Protein AF-A0A2E9SR61-F1 (afdb_monomer_lite)

Secondary structure (DSSP, 8-state):
--SSSGGGGG--HHHHHHHHHHH-S-----HHHHHHHHHHHHHHTHHHHHHHHHHHHHHHTGGG-HHHHHHHHHHHHHHHHTSHHHHHHHS-HHHHHHHHHHHHHHHHS----HHHHHTT--GGGS-HHHHHHHHHHHTTPPP-

Structure (mmCIF, N/CA/C/O backbone):
data_AF-A0A2E9SR61-F1
#
_entry.id   AF-A0A2E9SR61-F1
#
loop_
_atom_site.group_PDB
_atom_site.id
_atom_site.type_symbol
_atom_site.label_atom_id
_atom_site.label_alt_id
_atom_site.label_comp_id
_atom_site.label_asym_id
_atom_site.label_entity_id
_atom_site.label_seq_id
_atom_site.pdbx_PDB_ins_code
_atom_site.Cartn_x
_atom_site.Cartn_y
_atom_site.Cartn_z
_atom_site.occupancy
_atom_site.B_iso_or_equiv
_atom_site.auth_seq_id
_atom_site.auth_comp_id
_atom_site.auth_asym_id
_atom_site.auth_atom_id
_atom_site.pdbx_PDB_model_num
ATOM 1 N N . TRP A 1 1 ? 1.686 -12.281 -11.037 1.00 73.06 1 TRP A N 1
ATOM 2 C CA . TRP A 1 1 ? 1.106 -11.390 -10.030 1.00 73.06 1 TRP A CA 1
ATOM 3 C C . TRP A 1 1 ? 1.008 -9.952 -10.422 1.00 73.06 1 TRP A C 1
ATOM 5 O O . TRP A 1 1 ? 1.953 -9.394 -10.963 1.00 73.06 1 TRP A O 1
ATOM 15 N N . GLU A 1 2 ? -0.202 -9.423 -10.235 1.00 79.81 2 GLU A N 1
ATOM 16 C CA . GLU A 1 2 ? -0.617 -8.073 -10.618 1.00 79.81 2 GLU A CA 1
ATOM 1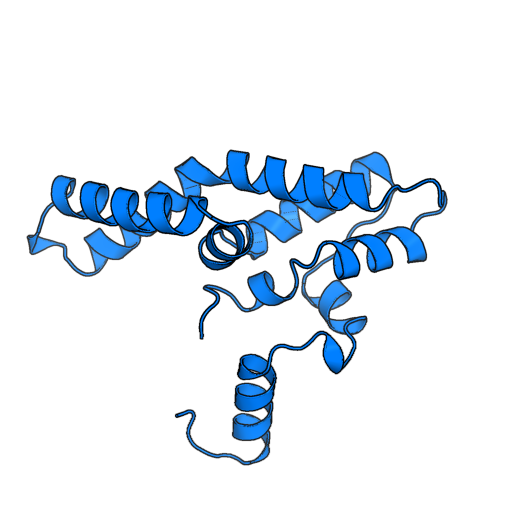7 C C . GLU A 1 2 ? -0.031 -7.022 -9.667 1.00 79.81 2 GLU A C 1
ATOM 19 O O . GLU A 1 2 ? 0.360 -5.937 -10.096 1.00 79.81 2 GLU A O 1
ATOM 24 N N . ARG A 1 3 ? 0.077 -7.351 -8.372 1.00 85.44 3 ARG A N 1
ATOM 25 C CA . ARG A 1 3 ? 0.672 -6.461 -7.365 1.00 85.44 3 ARG A CA 1
ATOM 26 C C . ARG A 1 3 ? 2.163 -6.728 -7.185 1.00 85.44 3 ARG A C 1
ATOM 28 O O . ARG A 1 3 ? 2.598 -7.877 -7.185 1.00 85.44 3 ARG A O 1
ATOM 35 N N . LYS A 1 4 ? 2.933 -5.657 -6.978 1.00 87.94 4 LYS A N 1
ATOM 36 C CA . LYS A 1 4 ? 4.396 -5.697 -6.834 1.00 87.94 4 LYS A CA 1
ATOM 37 C C . LYS A 1 4 ? 4.884 -6.542 -5.653 1.00 87.94 4 LYS A C 1
ATOM 39 O O . LYS A 1 4 ? 5.854 -7.282 -5.799 1.00 87.94 4 LYS A O 1
ATOM 44 N N . GLU A 1 5 ? 4.262 -6.401 -4.485 1.00 91.94 5 GLU A N 1
ATOM 45 C CA . GLU A 1 5 ? 4.634 -7.082 -3.241 1.00 91.94 5 GLU A CA 1
ATOM 46 C C . GLU A 1 5 ? 3.414 -7.803 -2.650 1.00 91.94 5 GLU A C 1
ATOM 48 O O . GLU A 1 5 ? 2.268 -7.394 -2.860 1.00 91.94 5 GLU A O 1
ATOM 53 N N . ILE A 1 6 ? 3.645 -8.849 -1.846 1.00 90.81 6 ILE A N 1
ATOM 54 C CA . ILE A 1 6 ? 2.548 -9.530 -1.142 1.00 90.81 6 ILE A CA 1
ATOM 55 C C . ILE A 1 6 ? 1.819 -8.564 -0.193 1.00 90.81 6 ILE A C 1
ATOM 57 O O . ILE A 1 6 ? 0.606 -8.638 -0.025 1.00 90.81 6 ILE A O 1
ATOM 61 N N . GLU A 1 7 ? 2.545 -7.595 0.370 1.00 94.50 7 GLU A N 1
ATOM 62 C CA . GLU A 1 7 ? 2.002 -6.550 1.230 1.00 94.50 7 GLU A CA 1
ATOM 63 C C . GLU A 1 7 ? 0.949 -5.685 0.549 1.00 94.50 7 GLU A C 1
ATOM 65 O O . GLU A 1 7 ? 0.006 -5.249 1.210 1.00 94.50 7 GLU A O 1
ATOM 70 N N . ASN A 1 8 ? 1.063 -5.466 -0.764 1.00 93.12 8 ASN A N 1
ATOM 71 C CA . ASN A 1 8 ? 0.096 -4.658 -1.491 1.00 93.12 8 ASN A CA 1
ATOM 72 C C . ASN A 1 8 ? -1.304 -5.279 -1.428 1.00 93.12 8 ASN A C 1
ATOM 74 O O . ASN A 1 8 ? -2.279 -4.538 -1.474 1.00 93.12 8 ASN A O 1
ATOM 78 N N . TYR A 1 9 ? -1.439 -6.600 -1.264 1.00 91.44 9 TYR A N 1
ATOM 79 C CA . TYR A 1 9 ? -2.738 -7.261 -1.094 1.00 91.44 9 TYR A CA 1
ATOM 80 C C . TYR A 1 9 ? -3.418 -6.971 0.249 1.00 91.44 9 TYR A C 1
ATOM 82 O O . TYR A 1 9 ? -4.626 -7.160 0.371 1.00 91.44 9 TYR A O 1
ATOM 90 N N . PHE A 1 10 ? -2.677 -6.473 1.239 1.00 92.44 10 PHE A N 1
ATOM 91 C CA . PHE A 1 10 ? -3.209 -6.133 2.561 1.00 92.44 10 PHE A CA 1
ATOM 92 C C . PHE A 1 10 ? -3.636 -4.661 2.674 1.00 92.44 10 PHE A C 1
ATOM 94 O O . PHE A 1 10 ? -4.136 -4.243 3.715 1.00 92.44 10 PHE A O 1
ATOM 101 N N . LEU A 1 11 ? -3.471 -3.865 1.612 1.00 92.06 11 LEU A N 1
ATOM 102 C CA . LEU A 1 11 ? -3.774 -2.428 1.588 1.00 92.06 11 LEU A CA 1
ATOM 103 C C . LEU A 1 11 ? -5.242 -2.117 1.261 1.00 92.06 11 LEU A C 1
ATOM 105 O O . LEU A 1 11 ? -5.542 -1.226 0.472 1.00 92.06 11 LEU A O 1
ATOM 109 N N . SER A 1 12 ? -6.171 -2.866 1.851 1.00 91.06 12 SER A N 1
ATOM 110 C CA . SER A 1 12 ? -7.596 -2.540 1.773 1.00 91.06 12 SER A CA 1
ATOM 111 C C . SER A 1 12 ? -7.960 -1.557 2.884 1.00 91.06 12 SER A C 1
ATOM 113 O O . SER A 1 12 ? -7.703 -1.828 4.060 1.00 91.06 12 SER A O 1
ATOM 115 N N . GLY A 1 13 ? -8.597 -0.436 2.526 1.00 93.06 13 GLY A N 1
ATOM 116 C CA . GLY A 1 13 ? -9.111 0.526 3.506 1.00 93.06 13 GLY A CA 1
ATOM 117 C C . GLY A 1 13 ? -10.072 -0.123 4.508 1.00 93.06 13 GLY A C 1
ATOM 118 O O . GLY A 1 13 ? -10.022 0.186 5.694 1.00 93.06 13 GLY A O 1
ATOM 119 N N . ASP A 1 14 ? -10.872 -1.091 4.059 1.00 94.12 14 ASP A N 1
ATOM 120 C CA . ASP A 1 14 ? -11.816 -1.846 4.889 1.00 94.12 14 ASP A CA 1
ATOM 121 C C . ASP A 1 14 ? -11.097 -2.744 5.898 1.00 94.12 14 ASP A C 1
ATOM 123 O O . ASP A 1 14 ? -11.460 -2.780 7.075 1.00 94.12 14 ASP A O 1
ATOM 127 N N . LEU A 1 15 ? -10.048 -3.436 5.445 1.00 95.56 15 LEU A N 1
ATOM 128 C CA . LEU A 1 15 ? -9.238 -4.317 6.281 1.00 95.56 15 LEU A CA 1
ATOM 129 C C . LEU A 1 15 ? -8.514 -3.524 7.371 1.00 95.56 15 LEU A C 1
ATOM 131 O O . LEU A 1 15 ? -8.545 -3.905 8.542 1.00 95.56 15 LEU A O 1
ATOM 135 N N . ILE A 1 16 ? -7.891 -2.409 6.982 1.00 96.38 16 ILE A N 1
ATOM 136 C CA . ILE A 1 16 ? -7.174 -1.524 7.900 1.00 96.38 16 ILE A CA 1
ATOM 137 C C . ILE A 1 16 ? -8.154 -0.882 8.883 1.00 96.38 16 ILE A C 1
ATOM 139 O O . ILE A 1 16 ? -7.912 -0.929 10.087 1.00 96.38 16 ILE A O 1
ATOM 143 N N . PHE A 1 17 ? -9.284 -0.352 8.401 1.00 96.75 17 PHE A N 1
ATOM 144 C CA . PHE A 1 17 ? -10.335 0.200 9.257 1.00 96.75 17 PHE A CA 1
ATOM 145 C C . PHE A 1 17 ? -10.781 -0.808 10.312 1.00 96.75 17 PHE A C 1
ATOM 147 O O . PHE A 1 17 ? -10.772 -0.487 11.496 1.00 96.75 17 PHE A O 1
ATOM 154 N N . ARG A 1 18 ? -11.127 -2.034 9.898 1.00 96.00 18 ARG A N 1
ATOM 155 C CA . ARG A 1 18 ? -11.568 -3.089 10.816 1.00 96.00 18 ARG A CA 1
ATOM 156 C C . ARG A 1 18 ? -10.509 -3.386 11.873 1.00 96.00 18 ARG A C 1
ATOM 158 O O . ARG A 1 18 ? -10.846 -3.438 13.051 1.00 96.00 18 ARG A O 1
ATOM 165 N N . TYR A 1 19 ? -9.240 -3.511 11.478 1.00 97.31 19 TYR A N 1
ATOM 166 C CA . TYR A 1 19 ? -8.156 -3.760 12.428 1.00 97.31 19 TYR A CA 1
ATOM 167 C C . TYR A 1 19 ? -8.054 -2.653 13.484 1.00 97.31 19 TYR A C 1
ATOM 169 O O . TYR A 1 19 ? -7.998 -2.940 14.681 1.00 97.31 19 TYR A O 1
ATOM 177 N N . ILE A 1 20 ? -8.032 -1.387 13.056 1.00 96.69 20 ILE A N 1
ATOM 178 C CA . ILE A 1 20 ? -7.918 -0.251 13.978 1.00 96.69 20 ILE A CA 1
ATOM 179 C C . ILE A 1 20 ? -9.161 -0.187 14.863 1.00 96.69 20 ILE A C 1
ATOM 181 O O . ILE A 1 20 ? -9.043 -0.120 16.083 1.00 96.69 20 ILE A O 1
ATOM 185 N N . TYR A 1 21 ? -10.347 -0.281 14.261 1.00 96.25 21 TYR A N 1
ATOM 186 C CA . TYR A 1 21 ? -11.611 -0.219 14.975 1.00 96.25 21 TYR A CA 1
ATOM 187 C C . TYR A 1 21 ? -11.727 -1.307 16.033 1.00 96.25 21 TYR A C 1
ATOM 189 O O . TYR A 1 21 ? -12.216 -1.020 17.112 1.00 96.25 21 TYR A O 1
ATOM 197 N N . GLU A 1 22 ? -11.268 -2.535 15.797 1.00 95.69 22 GLU A N 1
ATOM 198 C CA . GLU A 1 22 ? -11.331 -3.607 16.800 1.00 95.69 22 GLU A CA 1
ATOM 199 C C . GLU A 1 22 ? -10.367 -3.377 17.973 1.00 95.69 22 GLU A C 1
ATOM 201 O O . GLU A 1 22 ? -10.731 -3.651 19.117 1.00 95.69 22 GLU A O 1
ATOM 206 N N . ASN A 1 23 ? -9.189 -2.801 17.717 1.00 96.56 23 ASN A N 1
ATOM 207 C CA . ASN A 1 23 ? -8.105 -2.698 18.700 1.00 96.56 23 ASN A CA 1
ATOM 208 C C . ASN A 1 23 ? -7.998 -1.334 19.402 1.00 96.56 23 ASN A C 1
ATOM 210 O O . ASN A 1 23 ? -7.314 -1.241 20.415 1.00 96.56 23 ASN A O 1
ATOM 214 N N . ALA A 1 24 ? -8.643 -0.283 18.892 1.00 95.31 24 ALA A N 1
ATOM 215 C CA . ALA A 1 24 ? -8.590 1.049 19.493 1.00 95.31 24 ALA A CA 1
ATOM 216 C C . ALA A 1 24 ? -9.477 1.145 20.742 1.00 95.31 24 ALA A C 1
ATOM 218 O O . ALA A 1 24 ? -10.588 0.611 20.757 1.00 95.31 24 ALA A O 1
ATOM 219 N N . ASP A 1 25 ? -9.033 1.878 21.762 1.00 90.88 25 ASP A N 1
ATOM 220 C CA . ASP A 1 25 ? -9.850 2.134 22.957 1.00 90.88 25 ASP A CA 1
ATOM 221 C C . ASP A 1 25 ? -11.042 3.055 22.638 1.00 90.88 25 ASP A C 1
ATOM 223 O O . ASP A 1 25 ? -12.154 2.834 23.121 1.00 90.88 25 ASP A O 1
ATOM 227 N N . ASN A 1 26 ? -10.831 4.057 21.773 1.00 86.00 26 ASN A N 1
ATOM 228 C CA . ASN A 1 26 ? -11.891 4.914 21.241 1.00 86.00 26 ASN A CA 1
ATOM 229 C C . ASN A 1 26 ? -12.377 4.388 19.879 1.00 86.00 26 ASN A C 1
ATOM 231 O O . ASN A 1 26 ? -11.580 4.146 18.974 1.00 86.00 26 ASN A O 1
ATOM 235 N N . LYS A 1 27 ? -13.697 4.239 19.726 1.00 87.00 27 LYS A N 1
ATOM 236 C CA . LYS A 1 27 ? -14.357 3.759 18.501 1.00 87.00 27 LYS A CA 1
ATOM 237 C C . LYS A 1 27 ? -14.870 4.888 17.597 1.00 87.00 27 LYS A C 1
ATOM 239 O O . LYS A 1 27 ? -15.571 4.620 16.624 1.00 87.00 27 LYS A O 1
ATOM 244 N N . GLU A 1 28 ? -14.532 6.140 17.886 1.00 86.12 28 GLU A N 1
ATOM 245 C CA . GLU A 1 28 ? -14.813 7.293 17.022 1.00 86.12 28 GLU A CA 1
ATOM 246 C C . GLU A 1 28 ? -13.827 7.350 15.843 1.00 86.12 28 GLU A C 1
ATOM 248 O O . GLU A 1 28 ? -12.966 8.222 15.751 1.00 86.12 28 GLU A O 1
ATOM 253 N N . ILE A 1 29 ? -13.934 6.377 14.937 1.00 89.56 29 ILE A N 1
ATOM 254 C CA . ILE A 1 29 ? -13.121 6.292 13.721 1.00 89.56 29 ILE A CA 1
ATOM 255 C C . ILE A 1 29 ? -14.071 6.285 12.529 1.00 89.56 29 ILE A C 1
ATOM 257 O O . ILE A 1 29 ? -14.921 5.403 12.413 1.00 89.56 29 ILE A O 1
ATOM 261 N N . ASP A 1 30 ? -13.917 7.253 11.628 1.00 90.38 30 ASP A N 1
ATOM 262 C CA . ASP A 1 30 ? -14.619 7.248 10.347 1.00 90.38 30 ASP A CA 1
ATOM 263 C C . ASP A 1 30 ? -13.816 6.436 9.328 1.00 90.38 30 ASP A C 1
ATOM 265 O O . ASP A 1 30 ? -12.647 6.706 9.076 1.00 90.38 30 ASP A O 1
ATOM 269 N N . LYS A 1 31 ? -14.453 5.459 8.688 1.00 91.00 31 LYS A N 1
ATOM 270 C CA . LYS A 1 31 ? -13.858 4.676 7.603 1.00 91.00 31 LYS A CA 1
ATOM 271 C C . LYS A 1 31 ? -13.303 5.553 6.470 1.00 91.00 31 LYS A C 1
ATOM 273 O O . LYS A 1 31 ? -12.294 5.192 5.864 1.00 91.00 31 LYS A O 1
ATOM 278 N N . SER A 1 32 ? -13.922 6.705 6.199 1.00 94.38 32 SER A N 1
ATOM 279 C CA . SER A 1 32 ? -13.470 7.644 5.167 1.00 94.38 32 SER A CA 1
ATOM 280 C C . SER A 1 32 ? -12.053 8.175 5.430 1.00 94.38 32 SER A C 1
ATOM 282 O O . SER A 1 32 ? -11.277 8.332 4.484 1.00 94.38 32 SER A O 1
ATOM 284 N N . ILE A 1 33 ? -11.671 8.351 6.703 1.00 95.31 33 ILE A N 1
ATOM 285 C CA . ILE A 1 33 ? -10.354 8.880 7.077 1.00 95.31 33 ILE A CA 1
ATOM 286 C C . ILE A 1 33 ? -9.231 7.899 6.743 1.00 95.31 33 ILE A C 1
ATOM 288 O O . ILE A 1 33 ? -8.137 8.320 6.377 1.00 95.31 33 ILE A O 1
ATOM 292 N N . ILE A 1 34 ? -9.513 6.591 6.792 1.00 95.75 34 ILE A N 1
ATOM 293 C CA . ILE A 1 34 ? -8.543 5.551 6.435 1.00 95.75 34 ILE A CA 1
ATOM 294 C C . ILE A 1 34 ? -8.194 5.661 4.956 1.00 95.75 34 ILE A C 1
ATOM 296 O O . ILE A 1 34 ? -7.020 5.634 4.597 1.00 95.75 34 ILE A O 1
ATOM 300 N N . LYS A 1 35 ? -9.211 5.826 4.104 1.00 95.06 35 LYS A N 1
ATOM 301 C CA . LYS A 1 35 ? -9.012 5.975 2.663 1.00 95.06 35 LYS A CA 1
ATOM 302 C C . LYS A 1 35 ? -8.225 7.243 2.338 1.00 95.06 35 LYS A C 1
ATOM 304 O O . LYS A 1 35 ? -7.219 7.161 1.644 1.00 95.06 35 LYS A O 1
ATOM 309 N N . ILE A 1 36 ? -8.638 8.379 2.906 1.00 96.31 36 ILE A N 1
ATOM 310 C CA . ILE A 1 36 ? -7.935 9.660 2.740 1.00 96.31 36 ILE A CA 1
ATOM 311 C C . ILE A 1 36 ? -6.466 9.511 3.137 1.00 96.31 36 ILE A C 1
ATOM 313 O O . ILE A 1 36 ? -5.581 9.960 2.415 1.00 96.31 36 ILE A O 1
ATOM 317 N N . LYS A 1 37 ? -6.187 8.825 4.251 1.00 97.50 37 LYS A N 1
ATOM 318 C CA . LYS A 1 37 ? -4.814 8.670 4.716 1.00 97.50 37 LYS A CA 1
ATOM 319 C C . LYS A 1 37 ? -3.961 7.760 3.837 1.00 97.50 37 LYS A C 1
ATOM 321 O O . LYS A 1 37 ? -2.779 8.042 3.645 1.00 97.50 37 LYS A O 1
ATOM 326 N N . ILE A 1 38 ? -4.541 6.691 3.293 1.00 97.00 38 ILE A N 1
ATOM 327 C CA . ILE A 1 38 ? -3.864 5.853 2.295 1.00 97.00 38 ILE A CA 1
ATOM 328 C C . ILE A 1 38 ? -3.502 6.702 1.073 1.00 97.00 38 ILE A C 1
ATOM 330 O O . ILE A 1 38 ? -2.352 6.657 0.640 1.00 97.00 38 ILE A O 1
ATOM 334 N N . ASP A 1 39 ? -4.437 7.510 0.568 1.00 96.81 39 ASP A N 1
ATOM 335 C CA . ASP A 1 39 ? -4.201 8.387 -0.583 1.00 96.81 39 ASP A CA 1
ATOM 336 C C . ASP A 1 39 ? -3.090 9.415 -0.305 1.00 96.81 39 ASP A C 1
ATOM 338 O O . ASP A 1 39 ? -2.181 9.566 -1.120 1.00 96.81 39 ASP A O 1
ATOM 342 N N . GLU A 1 40 ? -3.090 10.061 0.867 1.00 98.06 40 GLU A N 1
ATOM 343 C CA . GLU A 1 40 ? -2.013 10.974 1.286 1.00 98.06 40 GLU A CA 1
ATOM 344 C C . GLU A 1 40 ? -0.641 10.286 1.285 1.00 98.06 40 GLU A C 1
ATOM 346 O O . GLU A 1 40 ? 0.326 10.811 0.736 1.00 98.06 40 GLU A O 1
ATOM 351 N N . ILE A 1 41 ? -0.553 9.087 1.868 1.00 98.25 41 ILE A N 1
ATOM 352 C CA . ILE A 1 41 ? 0.693 8.314 1.922 1.00 98.25 41 ILE A CA 1
ATOM 353 C C . ILE A 1 41 ? 1.149 7.895 0.522 1.00 98.25 41 ILE A C 1
ATOM 355 O O . ILE A 1 41 ? 2.350 7.882 0.252 1.00 98.25 41 ILE A O 1
ATOM 359 N N . LEU A 1 42 ? 0.224 7.550 -0.374 1.00 97.50 42 LEU A N 1
ATOM 360 C CA . LEU A 1 42 ? 0.563 7.230 -1.758 1.00 97.50 42 LEU A CA 1
ATOM 361 C C . LEU A 1 42 ? 1.160 8.442 -2.475 1.00 97.50 42 LEU A C 1
ATOM 363 O O . LEU A 1 42 ? 2.192 8.296 -3.129 1.00 97.50 42 LEU A O 1
ATOM 367 N N . GLU A 1 43 ? 0.577 9.632 -2.310 1.00 97.94 43 GLU A N 1
ATOM 368 C CA . GLU A 1 43 ? 1.139 10.865 -2.874 1.00 97.94 43 GLU A CA 1
ATOM 369 C C . GLU A 1 43 ? 2.524 11.187 -2.284 1.00 97.94 43 GLU A C 1
ATOM 371 O O . GLU A 1 43 ? 3.441 11.516 -3.036 1.00 97.94 43 GLU A O 1
ATOM 376 N N . GLU A 1 44 ? 2.739 10.997 -0.976 1.00 97.88 44 GLU A N 1
ATOM 377 C CA . GLU A 1 44 ? 4.068 11.138 -0.350 1.00 97.88 44 GLU A CA 1
ATOM 378 C C . GLU A 1 44 ? 5.117 10.175 -0.937 1.00 97.88 44 GLU A C 1
ATOM 380 O O . GLU A 1 44 ? 6.309 10.486 -0.980 1.00 97.88 44 GLU A O 1
ATOM 385 N N . LEU A 1 45 ? 4.696 8.978 -1.354 1.00 97.75 45 LEU A N 1
ATOM 386 C CA . LEU A 1 45 ? 5.577 7.933 -1.879 1.00 97.75 45 LEU A CA 1
ATOM 387 C C . LEU A 1 45 ? 5.774 8.009 -3.398 1.00 97.75 45 LEU A C 1
ATOM 389 O O . LEU A 1 45 ? 6.516 7.188 -3.947 1.00 97.75 45 LEU A O 1
ATOM 393 N N . LYS A 1 46 ? 5.149 8.970 -4.084 1.00 97.94 46 LYS A N 1
ATOM 394 C CA . LYS A 1 46 ? 5.150 9.059 -5.548 1.00 97.94 46 LYS A CA 1
ATOM 395 C C . LYS A 1 46 ? 6.553 9.183 -6.141 1.00 97.94 46 LYS A C 1
ATOM 397 O O . LYS A 1 46 ? 6.949 8.335 -6.941 1.00 97.94 46 LYS A O 1
ATOM 402 N N . ASP A 1 47 ? 7.328 10.172 -5.703 1.00 97.75 47 ASP A N 1
ATOM 403 C CA . ASP A 1 47 ? 8.681 10.422 -6.226 1.00 97.75 47 ASP A CA 1
ATOM 404 C C . ASP A 1 47 ? 9.622 9.251 -5.932 1.00 97.75 47 ASP A C 1
ATOM 406 O O . ASP A 1 47 ? 10.373 8.789 -6.787 1.00 97.75 47 ASP A O 1
ATOM 410 N N . LYS A 1 48 ? 9.508 8.675 -4.735 1.00 97.62 48 LYS A N 1
ATOM 411 C CA . LYS A 1 48 ? 10.286 7.494 -4.365 1.00 97.62 48 LYS A CA 1
ATOM 412 C C . LYS A 1 48 ? 9.920 6.269 -5.207 1.00 97.62 48 LYS A C 1
ATOM 414 O O . LYS A 1 48 ? 10.783 5.453 -5.533 1.00 97.62 48 LYS A O 1
ATOM 419 N N . THR A 1 49 ? 8.643 6.127 -5.558 1.00 97.50 49 THR A N 1
ATOM 420 C CA . THR A 1 49 ? 8.163 5.065 -6.449 1.00 97.50 49 THR A CA 1
ATOM 421 C C . THR A 1 49 ? 8.716 5.262 -7.859 1.00 97.50 49 THR A C 1
ATOM 423 O O . THR A 1 49 ? 9.216 4.302 -8.446 1.00 97.50 49 THR A O 1
ATOM 426 N N . PHE A 1 50 ? 8.713 6.498 -8.365 1.00 98.19 50 PHE A N 1
ATOM 427 C CA . PHE A 1 50 ? 9.351 6.861 -9.630 1.00 98.19 50 PHE A CA 1
ATOM 428 C C . PHE A 1 50 ? 10.836 6.474 -9.655 1.00 98.19 50 PHE A C 1
ATOM 430 O O . PHE A 1 50 ? 11.263 5.734 -10.546 1.00 98.19 50 PHE A O 1
ATOM 437 N N . ASP A 1 51 ? 11.603 6.900 -8.649 1.00 97.62 51 ASP A N 1
ATOM 438 C CA . ASP A 1 51 ? 13.037 6.616 -8.552 1.00 97.62 51 ASP A CA 1
ATOM 439 C C . ASP A 1 51 ? 13.314 5.108 -8.513 1.00 97.62 51 ASP A C 1
ATOM 441 O O . ASP A 1 51 ? 14.220 4.615 -9.188 1.00 97.62 51 ASP A O 1
ATOM 445 N N . ALA A 1 52 ? 12.504 4.349 -7.769 1.00 96.56 52 ALA A N 1
ATOM 446 C CA . ALA A 1 52 ? 12.631 2.897 -7.692 1.00 96.56 52 ALA A CA 1
ATOM 447 C C . ALA A 1 52 ? 12.394 2.218 -9.053 1.00 96.56 52 ALA A C 1
ATOM 449 O O . ALA A 1 52 ? 13.148 1.314 -9.424 1.00 96.56 52 ALA A O 1
ATOM 450 N N . ILE A 1 53 ? 11.384 2.659 -9.812 1.00 96.56 53 ILE A N 1
ATOM 451 C CA . ILE A 1 53 ? 11.092 2.131 -11.154 1.00 96.56 53 ILE A CA 1
ATOM 452 C C . ILE A 1 53 ? 12.232 2.476 -12.120 1.00 96.56 53 ILE A C 1
ATOM 454 O O . ILE A 1 53 ? 12.728 1.592 -12.825 1.00 96.56 53 ILE A O 1
ATOM 458 N N . ALA A 1 54 ? 12.688 3.733 -12.125 1.00 97.25 54 ALA A N 1
ATOM 459 C CA . ALA A 1 54 ? 13.781 4.185 -12.983 1.00 97.25 54 ALA A CA 1
ATOM 460 C C . ALA A 1 54 ? 15.073 3.411 -12.688 1.00 97.25 54 ALA A C 1
ATOM 462 O O . ALA A 1 54 ? 15.731 2.906 -13.601 1.00 97.25 54 ALA A O 1
ATOM 463 N N . GLN A 1 55 ? 15.408 3.248 -11.407 1.00 96.44 55 GLN A N 1
ATOM 464 C CA . GLN A 1 55 ? 16.596 2.524 -10.972 1.00 96.44 55 GLN A CA 1
ATOM 465 C C . GLN A 1 55 ? 16.534 1.038 -11.343 1.00 96.44 55 GLN A C 1
ATOM 467 O O . GLN A 1 55 ? 17.534 0.484 -11.810 1.00 96.44 55 GLN A O 1
ATOM 472 N N . HIS A 1 56 ? 15.375 0.395 -11.168 1.00 94.75 56 HIS A N 1
ATOM 473 C CA . HIS A 1 56 ? 15.164 -0.994 -11.575 1.00 94.75 56 HIS A CA 1
ATOM 474 C C . HIS A 1 56 ? 15.349 -1.158 -13.088 1.00 94.75 56 HIS A C 1
ATOM 476 O O . HIS A 1 56 ? 16.162 -1.970 -13.531 1.00 94.75 56 HIS A O 1
ATOM 482 N N . TYR A 1 57 ? 14.670 -0.329 -13.887 1.00 96.06 57 TYR A N 1
ATOM 483 C CA . TYR A 1 57 ? 14.780 -0.381 -15.343 1.00 96.06 57 TYR A CA 1
ATOM 484 C C . TYR A 1 57 ? 16.215 -0.138 -15.820 1.00 96.06 57 TYR A C 1
ATOM 486 O O . TYR A 1 57 ? 16.704 -0.850 -16.699 1.00 96.06 57 TYR A O 1
ATOM 494 N N . PHE A 1 58 ? 16.908 0.847 -15.243 1.00 95.69 58 PHE A N 1
ATOM 495 C CA . PHE A 1 58 ? 18.296 1.145 -15.584 1.00 95.69 58 PHE A CA 1
ATOM 496 C C . PHE A 1 58 ? 19.224 -0.038 -15.293 1.00 95.69 58 PHE A C 1
ATOM 498 O O . PHE A 1 58 ? 20.086 -0.351 -16.112 1.00 95.69 58 PHE A O 1
ATOM 505 N N . ASN A 1 59 ? 19.039 -0.718 -14.160 1.00 94.50 59 ASN A N 1
ATOM 506 C CA . ASN A 1 59 ? 19.858 -1.872 -13.790 1.00 94.50 59 ASN A CA 1
ATOM 507 C C . ASN A 1 59 ? 19.706 -3.039 -14.774 1.00 94.50 59 ASN A C 1
ATOM 509 O O . ASN A 1 59 ? 20.711 -3.665 -15.114 1.00 94.50 59 ASN A O 1
ATOM 513 N N . GLU A 1 60 ? 18.490 -3.265 -15.269 1.00 93.75 60 GLU A N 1
ATOM 514 C CA . GLU A 1 60 ? 18.166 -4.259 -16.302 1.00 93.75 60 GLU A CA 1
ATOM 515 C C . GLU A 1 60 ? 18.643 -3.825 -17.704 1.00 93.75 60 GLU A C 1
ATOM 517 O O . GLU A 1 60 ? 18.970 -4.650 -18.554 1.00 93.75 60 GLU A O 1
ATOM 522 N N . ASN A 1 61 ? 18.719 -2.514 -17.961 1.00 93.38 61 ASN A N 1
ATOM 523 C CA . ASN A 1 61 ? 18.956 -1.938 -19.288 1.00 93.38 61 ASN A CA 1
ATOM 524 C C . ASN A 1 61 ? 20.143 -0.960 -19.311 1.00 93.38 61 ASN A C 1
ATOM 526 O O . ASN A 1 61 ? 20.066 0.087 -19.960 1.00 93.38 61 ASN A O 1
ATOM 530 N N . LYS A 1 62 ? 21.260 -1.288 -18.644 1.00 83.88 62 LYS A N 1
ATOM 531 C CA . LYS A 1 62 ? 22.411 -0.371 -18.465 1.00 83.88 62 LYS A CA 1
ATOM 532 C C . LYS A 1 62 ? 22.922 0.269 -19.766 1.00 83.88 62 LYS A C 1
ATOM 534 O O . LYS A 1 62 ? 23.437 1.382 -19.738 1.00 83.88 62 LYS A O 1
ATOM 539 N N . GLY A 1 63 ? 22.741 -0.396 -20.910 1.00 85.25 63 GLY A N 1
ATOM 540 C CA . GLY A 1 63 ? 23.121 0.109 -22.235 1.00 85.25 63 GLY A CA 1
ATOM 541 C C . GLY A 1 63 ? 22.197 1.175 -22.850 1.00 85.25 63 GLY A C 1
ATOM 542 O O . GLY A 1 63 ? 22.583 1.781 -23.843 1.00 85.25 63 GLY A O 1
ATOM 543 N N . LYS A 1 64 ? 21.001 1.425 -22.296 1.00 86.50 64 LYS A N 1
ATOM 544 C CA . LYS A 1 64 ? 20.017 2.392 -22.837 1.00 86.50 64 LYS A CA 1
ATOM 545 C C . LYS A 1 64 ? 20.098 3.791 -22.205 1.00 86.50 64 LYS A C 1
ATOM 547 O O . LYS A 1 64 ? 19.457 4.719 -22.691 1.00 86.50 64 LYS A O 1
ATOM 552 N N . GLY A 1 65 ? 20.896 3.956 -21.147 1.00 89.50 65 GLY A N 1
ATOM 553 C CA . GLY A 1 65 ? 21.137 5.239 -20.479 1.00 89.50 65 GLY A CA 1
ATOM 554 C C . GLY A 1 65 ? 20.018 5.711 -19.536 1.00 89.50 65 GLY A C 1
ATOM 555 O O . GLY A 1 65 ? 18.890 5.218 -19.556 1.00 89.50 65 GLY A O 1
ATOM 556 N N . PHE A 1 66 ? 20.342 6.702 -18.698 1.00 89.81 66 PHE A N 1
ATOM 557 C CA . PHE A 1 66 ? 19.451 7.216 -17.646 1.00 89.81 66 PHE A CA 1
ATOM 558 C C . PHE A 1 66 ? 18.204 7.931 -18.177 1.00 89.81 66 PHE A C 1
ATOM 560 O O . PHE A 1 66 ? 17.123 7.765 -17.621 1.00 89.81 66 PHE A O 1
ATOM 567 N N . SER A 1 67 ? 18.313 8.693 -19.273 1.00 93.62 67 SER A N 1
ATOM 568 C CA . SER A 1 67 ? 17.147 9.399 -19.831 1.00 93.62 67 SER A CA 1
ATOM 569 C C . SER A 1 67 ? 16.054 8.429 -20.277 1.00 93.62 67 SER A C 1
ATOM 571 O O . SER A 1 67 ? 14.875 8.713 -20.094 1.00 93.62 67 SER A O 1
ATOM 573 N N . ASN A 1 68 ? 16.439 7.278 -20.833 1.00 95.12 68 ASN A N 1
ATOM 574 C CA . ASN A 1 68 ? 15.488 6.255 -21.246 1.00 95.12 68 ASN A CA 1
ATOM 575 C C . ASN A 1 68 ? 14.811 5.600 -20.031 1.00 95.12 68 ASN A C 1
ATOM 577 O O . ASN A 1 68 ? 13.605 5.387 -20.049 1.00 95.12 68 ASN A O 1
ATOM 581 N N . ALA A 1 69 ? 15.568 5.335 -18.961 1.00 96.06 69 ALA A N 1
ATOM 582 C CA . ALA A 1 69 ? 15.018 4.802 -17.715 1.00 96.06 69 ALA A CA 1
ATOM 583 C C . ALA A 1 69 ? 14.014 5.762 -17.056 1.00 96.06 69 ALA A C 1
ATOM 585 O O . ALA A 1 69 ? 12.952 5.331 -16.617 1.00 96.06 69 ALA A O 1
ATOM 586 N N . ASN A 1 70 ? 14.311 7.063 -17.053 1.00 97.06 70 ASN A N 1
ATOM 587 C CA . ASN A 1 70 ? 13.402 8.074 -16.517 1.00 97.06 70 ASN A CA 1
ATOM 588 C C . ASN A 1 70 ? 12.125 8.196 -17.352 1.00 97.06 70 ASN A C 1
ATOM 590 O O . ASN A 1 70 ? 11.047 8.309 -16.783 1.00 97.06 70 ASN A O 1
ATOM 594 N N . ASN A 1 71 ? 12.224 8.174 -18.684 1.00 97.31 71 ASN A N 1
ATOM 595 C CA . ASN A 1 71 ? 11.038 8.225 -19.545 1.00 97.31 71 ASN A CA 1
ATOM 596 C C . ASN A 1 71 ? 10.144 7.002 -19.322 1.00 97.31 71 ASN A C 1
ATOM 598 O O . ASN A 1 71 ? 8.955 7.169 -19.075 1.00 97.31 71 ASN A O 1
ATOM 602 N N . TYR A 1 72 ? 10.738 5.807 -19.281 1.00 96.81 72 TYR A N 1
ATOM 603 C CA . TYR A 1 72 ? 10.024 4.577 -18.943 1.00 96.81 72 TYR A CA 1
ATOM 604 C C . TYR A 1 72 ? 9.329 4.670 -17.577 1.00 96.81 72 TYR A C 1
ATOM 606 O O . TYR A 1 72 ? 8.158 4.333 -17.440 1.00 96.81 72 TYR A O 1
ATOM 614 N N . ALA A 1 73 ? 10.031 5.164 -16.554 1.00 97.44 73 ALA A N 1
ATOM 615 C CA . ALA A 1 73 ? 9.453 5.300 -15.224 1.00 97.44 73 ALA A CA 1
ATOM 616 C C . ALA A 1 73 ? 8.285 6.293 -15.179 1.00 97.44 73 ALA A C 1
ATOM 618 O O . ALA A 1 73 ? 7.331 6.045 -14.447 1.00 97.44 73 ALA A O 1
ATOM 619 N N . ARG A 1 74 ? 8.323 7.380 -15.967 1.00 97.50 74 ARG A N 1
ATOM 620 C CA . ARG A 1 74 ? 7.195 8.321 -16.075 1.00 97.50 74 ARG A CA 1
ATOM 621 C C . ARG A 1 74 ? 5.978 7.658 -16.702 1.00 97.50 74 ARG A C 1
ATOM 623 O O . ARG A 1 74 ? 4.902 7.780 -16.143 1.00 97.50 74 ARG A O 1
ATOM 630 N N . GLU A 1 75 ? 6.160 6.922 -17.797 1.00 97.56 75 GLU A N 1
ATOM 631 C CA . GLU A 1 75 ? 5.061 6.224 -18.480 1.00 97.56 75 GLU A CA 1
ATOM 632 C C . GLU A 1 75 ? 4.332 5.260 -17.532 1.00 97.56 75 GLU A C 1
ATOM 634 O O . GLU A 1 75 ? 3.115 5.346 -17.383 1.00 97.56 75 GLU A O 1
ATOM 639 N N . ILE A 1 76 ? 5.084 4.414 -16.819 1.00 96.94 76 ILE A N 1
ATOM 640 C CA . ILE A 1 76 ? 4.516 3.474 -15.841 1.00 96.94 76 ILE A CA 1
ATOM 641 C C . ILE A 1 76 ? 3.836 4.212 -14.681 1.00 96.94 76 ILE A C 1
ATOM 643 O O . ILE A 1 76 ? 2.756 3.816 -14.240 1.00 96.94 76 ILE A O 1
ATOM 647 N N . LEU A 1 77 ? 4.467 5.270 -14.160 1.00 97.31 77 LEU A N 1
ATOM 648 C CA . LEU A 1 77 ? 3.922 6.031 -13.040 1.00 97.31 77 LEU A CA 1
ATOM 649 C C . LEU A 1 77 ? 2.617 6.731 -13.428 1.00 97.31 77 LEU A C 1
ATOM 651 O O . LEU A 1 77 ? 1.657 6.644 -12.671 1.00 97.31 77 LEU A O 1
ATOM 655 N N . ASP A 1 78 ? 2.575 7.399 -14.581 1.00 97.12 78 ASP A N 1
ATOM 656 C CA . ASP A 1 78 ? 1.413 8.150 -15.060 1.00 97.12 78 ASP A CA 1
ATOM 657 C C . ASP A 1 78 ? 0.220 7.223 -15.322 1.00 97.12 78 ASP A C 1
ATOM 659 O O . ASP A 1 78 ? -0.902 7.529 -14.908 1.00 97.12 78 ASP A O 1
ATOM 663 N N . GLU A 1 79 ? 0.461 6.058 -15.935 1.00 96.62 79 GLU A N 1
ATOM 664 C CA . GLU A 1 79 ? -0.564 5.028 -16.120 1.00 96.62 79 GLU A CA 1
ATOM 665 C C . GLU A 1 79 ? -1.112 4.550 -14.770 1.00 96.62 79 GLU A C 1
ATOM 667 O O . GLU A 1 79 ? -2.324 4.571 -14.539 1.00 96.62 79 GLU A O 1
ATOM 672 N N . ALA A 1 80 ? -0.232 4.191 -13.834 1.00 96.00 80 ALA A N 1
ATOM 673 C CA . ALA A 1 80 ? -0.633 3.709 -12.519 1.00 96.00 80 ALA A CA 1
ATOM 674 C C . ALA A 1 80 ? -1.346 4.781 -11.675 1.00 96.00 80 ALA A C 1
ATOM 676 O O . ALA A 1 80 ? -2.281 4.460 -10.940 1.00 96.00 80 ALA A O 1
ATOM 677 N N . TRP A 1 81 ? -0.963 6.059 -11.789 1.00 96.81 81 TRP A N 1
ATOM 678 C CA . TRP A 1 81 ? -1.560 7.149 -11.004 1.00 96.81 81 TRP A CA 1
ATOM 679 C C . TRP A 1 81 ? -2.986 7.518 -11.428 1.00 96.81 81 TRP A C 1
ATOM 681 O O . TRP A 1 81 ? -3.666 8.250 -10.697 1.00 96.81 81 TRP A O 1
ATOM 691 N N . SER A 1 82 ? -3.461 6.989 -12.560 1.00 96.06 82 SER A N 1
ATOM 692 C CA . SER A 1 82 ? -4.830 7.176 -13.056 1.00 96.06 82 SER A CA 1
ATOM 693 C C . SER A 1 82 ? -5.906 6.490 -12.201 1.00 96.06 82 SER A C 1
ATOM 695 O O . SER A 1 82 ? -7.083 6.831 -12.313 1.00 96.06 82 SER A O 1
ATOM 697 N N . SER A 1 83 ? -5.526 5.549 -11.327 1.00 94.94 83 SER A N 1
ATOM 698 C CA . SER A 1 83 ? -6.452 4.808 -10.462 1.00 94.94 83 SER A CA 1
ATOM 699 C C . SER A 1 83 ? -5.848 4.491 -9.092 1.00 94.94 83 SER A C 1
ATOM 701 O O . SER A 1 83 ? -4.636 4.368 -8.943 1.00 94.94 83 SER A O 1
ATOM 703 N N . GLU A 1 84 ? -6.697 4.319 -8.077 1.00 91.31 84 GLU A N 1
ATOM 704 C CA . GLU A 1 84 ? -6.281 3.904 -6.727 1.00 91.31 84 GLU A CA 1
ATOM 705 C C . GLU A 1 84 ? -5.585 2.533 -6.745 1.00 91.31 84 GLU A C 1
ATOM 707 O O . GLU A 1 84 ? -4.509 2.366 -6.171 1.00 91.31 84 GLU A O 1
ATOM 712 N N . SER A 1 85 ? -6.153 1.564 -7.470 1.00 91.00 85 SER A N 1
ATOM 713 C CA . SER A 1 85 ? -5.563 0.231 -7.630 1.00 91.00 85 SER A CA 1
ATOM 714 C C . SER A 1 85 ? -4.196 0.286 -8.307 1.00 91.00 85 SER A C 1
ATOM 716 O O . SER A 1 85 ? -3.273 -0.381 -7.853 1.00 91.00 85 SER A O 1
ATOM 718 N N . GLY 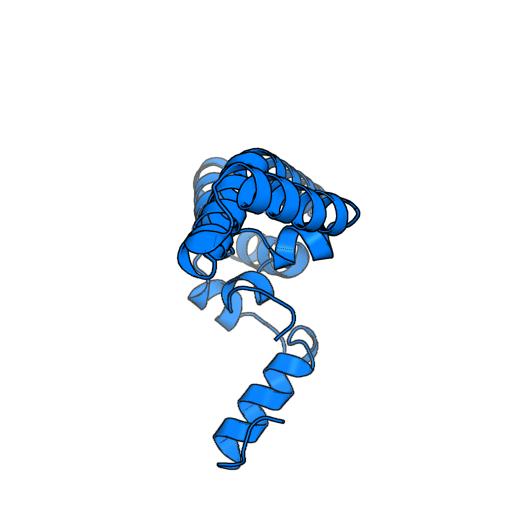A 1 86 ? -4.034 1.115 -9.343 1.00 94.25 86 GLY A N 1
ATOM 719 C CA . GLY A 1 86 ? -2.754 1.286 -10.028 1.00 94.25 86 GLY A CA 1
ATOM 720 C C . GLY A 1 86 ? -1.663 1.792 -9.084 1.00 94.25 86 GLY A C 1
ATOM 721 O O . GLY A 1 86 ? -0.598 1.179 -8.995 1.00 94.25 86 GLY A O 1
ATOM 722 N N . ARG A 1 87 ? -1.953 2.840 -8.301 1.00 95.31 87 ARG A N 1
ATOM 723 C CA . ARG A 1 87 ? -1.033 3.382 -7.282 1.00 95.31 87 ARG A CA 1
ATOM 724 C C . ARG A 1 87 ? -0.633 2.315 -6.266 1.00 95.31 87 ARG A C 1
ATOM 726 O O . ARG A 1 87 ? 0.555 2.091 -6.029 1.00 95.31 87 ARG A O 1
ATOM 733 N N . LEU A 1 88 ? -1.625 1.612 -5.714 1.00 93.38 88 LEU A N 1
ATOM 734 C CA . LEU A 1 88 ? -1.412 0.536 -4.747 1.00 93.38 88 LEU A CA 1
ATOM 735 C C . LEU A 1 88 ? -0.618 -0.637 -5.322 1.00 93.38 88 LEU A C 1
ATOM 737 O O . LEU A 1 88 ? 0.045 -1.322 -4.552 1.00 93.38 88 LEU A O 1
ATOM 741 N N . ASN A 1 89 ? -0.661 -0.880 -6.632 1.00 93.19 89 ASN A N 1
ATOM 742 C CA . ASN A 1 89 ? 0.055 -1.989 -7.258 1.00 93.19 89 ASN A CA 1
ATOM 743 C C . ASN A 1 89 ? 1.555 -1.713 -7.420 1.00 93.19 89 ASN A C 1
ATOM 745 O O . ASN A 1 89 ? 2.333 -2.665 -7.357 1.00 93.19 89 ASN A O 1
ATOM 749 N N . ILE A 1 90 ? 1.971 -0.453 -7.608 1.00 94.94 90 ILE A N 1
ATOM 750 C CA . ILE A 1 90 ? 3.373 -0.099 -7.910 1.00 94.94 90 ILE A CA 1
ATOM 751 C C . ILE A 1 90 ? 4.144 0.499 -6.722 1.00 94.94 90 ILE A C 1
ATOM 753 O O . ILE A 1 90 ? 5.377 0.375 -6.650 1.00 94.94 90 ILE A O 1
ATOM 757 N N . CYS A 1 91 ? 3.448 1.122 -5.768 1.00 95.75 91 CYS A N 1
ATOM 758 C CA . CYS A 1 91 ? 4.066 1.622 -4.542 1.00 95.75 91 CYS A CA 1
ATOM 759 C C . CYS A 1 91 ? 4.571 0.468 -3.665 1.00 95.75 91 CYS A C 1
ATOM 761 O O . CYS A 1 91 ? 4.065 -0.655 -3.719 1.00 95.75 91 CYS A O 1
ATOM 763 N N . SER A 1 92 ? 5.588 0.730 -2.836 1.00 96.62 92 SER A N 1
ATOM 764 C CA . SER A 1 92 ? 6.048 -0.279 -1.873 1.00 96.62 92 SER A CA 1
ATOM 765 C C . SER A 1 92 ? 4.993 -0.491 -0.791 1.00 96.62 92 SER A C 1
ATOM 767 O O . SER A 1 92 ? 4.743 0.399 0.025 1.00 96.62 92 SER A O 1
ATOM 769 N N . GLY A 1 93 ? 4.386 -1.678 -0.768 1.00 96.31 93 GLY A N 1
ATOM 770 C C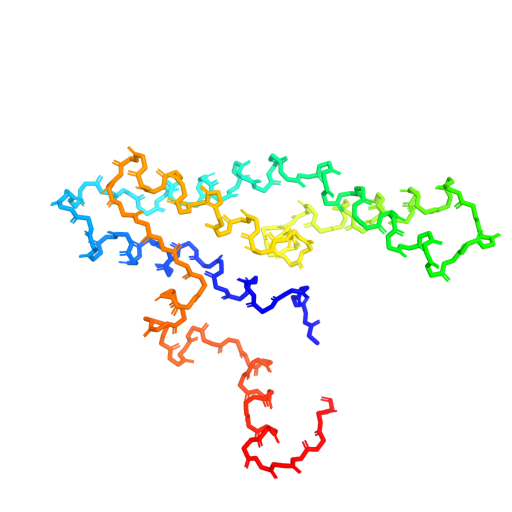A . GLY A 1 93 ? 3.339 -2.008 0.188 1.00 96.31 93 GLY A CA 1
ATOM 771 C C . GLY A 1 93 ? 3.857 -2.027 1.622 1.00 96.31 93 GLY A C 1
ATOM 772 O O . GLY A 1 93 ? 3.167 -1.574 2.534 1.00 96.31 93 GLY A O 1
ATOM 773 N N . LYS A 1 94 ? 5.111 -2.445 1.821 1.00 96.31 94 LYS A N 1
ATOM 774 C CA . LYS A 1 94 ? 5.788 -2.366 3.126 1.00 96.31 94 LYS A CA 1
ATOM 775 C C . LYS A 1 94 ? 5.845 -0.946 3.676 1.00 96.31 94 LYS A C 1
ATOM 777 O O . LYS A 1 94 ? 5.587 -0.736 4.860 1.00 96.31 94 LYS A O 1
ATOM 782 N N . GLU A 1 95 ? 6.174 0.027 2.831 1.00 97.62 95 GLU A N 1
ATOM 783 C CA . GLU A 1 95 ? 6.266 1.425 3.256 1.00 97.62 95 GLU A CA 1
ATOM 784 C C . GLU A 1 95 ? 4.895 2.019 3.553 1.00 97.62 95 GLU A C 1
ATOM 786 O O . GLU A 1 95 ? 4.749 2.716 4.558 1.00 97.62 95 GLU A O 1
ATOM 791 N N . VAL A 1 96 ? 3.883 1.683 2.745 1.00 97.75 96 VAL A N 1
ATOM 792 C CA . VAL A 1 96 ? 2.498 2.093 3.009 1.00 97.75 96 VAL A CA 1
ATOM 793 C C . VAL A 1 96 ? 2.024 1.536 4.354 1.00 97.75 96 VAL A C 1
ATOM 795 O O . VAL A 1 96 ? 1.557 2.303 5.191 1.00 97.75 96 VAL A O 1
ATOM 798 N N . ILE A 1 97 ? 2.208 0.234 4.616 1.00 98.06 97 ILE A N 1
ATOM 799 C CA . ILE A 1 97 ? 1.839 -0.386 5.902 1.00 98.06 97 ILE A CA 1
ATOM 800 C C . ILE A 1 97 ? 2.594 0.267 7.060 1.00 98.06 97 ILE A C 1
ATOM 802 O O . ILE A 1 97 ? 1.988 0.575 8.084 1.00 98.06 97 ILE A O 1
ATOM 806 N N . SER A 1 98 ? 3.899 0.512 6.910 1.00 98.25 98 SER A N 1
ATOM 807 C CA . SER A 1 98 ? 4.706 1.141 7.959 1.00 98.25 98 SER A CA 1
ATOM 808 C C . SER A 1 98 ? 4.214 2.551 8.294 1.00 98.25 98 SER A C 1
ATOM 810 O O . SER A 1 98 ? 4.078 2.882 9.471 1.00 98.25 98 SER A O 1
ATOM 812 N N . LYS A 1 99 ? 3.937 3.382 7.280 1.00 98.38 99 LYS A N 1
ATOM 813 C CA . LYS A 1 99 ? 3.423 4.746 7.470 1.00 98.38 99 LYS A CA 1
ATOM 814 C C . LYS A 1 99 ? 2.011 4.739 8.054 1.00 98.38 99 LYS A C 1
ATOM 816 O O . LYS A 1 99 ? 1.748 5.476 9.000 1.00 98.3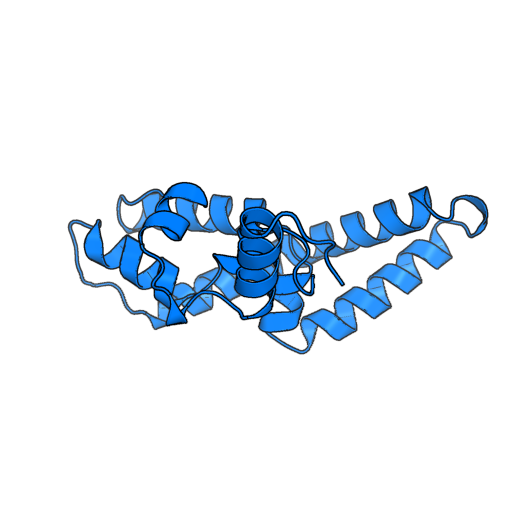8 99 LYS A O 1
ATOM 821 N N . MET A 1 100 ? 1.135 3.866 7.557 1.00 98.25 100 MET A N 1
ATOM 822 C CA . MET A 1 100 ? -0.223 3.711 8.080 1.00 98.25 100 MET A CA 1
ATOM 823 C C . MET A 1 100 ? -0.231 3.229 9.534 1.00 98.25 100 MET A C 1
ATOM 825 O O . MET A 1 100 ? -0.998 3.748 10.340 1.00 98.25 100 MET A O 1
ATOM 829 N N . SER A 1 101 ? 0.638 2.281 9.897 1.00 98.31 101 SER A N 1
ATOM 830 C CA . SER A 1 101 ? 0.771 1.828 11.284 1.00 98.31 101 SER A CA 1
ATOM 831 C C . SER A 1 101 ? 1.283 2.943 12.193 1.00 98.31 101 SER A C 1
ATOM 833 O O . SER A 1 101 ? 0.796 3.067 13.313 1.00 98.31 101 SER A O 1
ATOM 835 N N . GLY A 1 102 ? 2.256 3.741 11.739 1.00 98.44 102 GLY A N 1
ATOM 836 C CA . GLY A 1 102 ? 2.751 4.895 12.495 1.00 98.44 102 GLY A CA 1
ATOM 837 C C . GLY A 1 102 ? 1.638 5.908 12.759 1.00 98.44 102 GLY A C 1
ATOM 838 O O . GLY A 1 102 ? 1.351 6.226 13.910 1.00 98.44 102 GLY A O 1
ATOM 839 N N . TRP A 1 103 ? 0.930 6.309 11.702 1.00 98.12 103 TRP A N 1
ATOM 840 C CA . TRP A 1 103 ? -0.211 7.216 11.805 1.00 98.12 103 TRP A CA 1
ATOM 841 C C . TRP A 1 103 ? -1.324 6.674 12.717 1.00 98.12 103 TRP A C 1
ATOM 843 O O . TRP A 1 103 ? -1.836 7.395 13.573 1.00 98.12 103 TRP A O 1
ATOM 853 N N . SER A 1 104 ? -1.680 5.397 12.575 1.00 97.38 104 SER A N 1
ATOM 854 C CA . SER A 1 104 ? -2.701 4.751 13.405 1.00 97.38 104 SER A CA 1
ATOM 855 C C . SER A 1 104 ? -2.298 4.716 14.882 1.00 97.38 104 SER A C 1
ATOM 857 O O . SER A 1 104 ? -3.127 4.940 15.762 1.00 97.38 104 SER A O 1
ATOM 859 N N . ASN A 1 105 ? -1.018 4.483 15.172 1.00 97.44 105 ASN A N 1
ATOM 860 C CA . ASN A 1 105 ? -0.510 4.494 16.537 1.00 97.44 105 ASN A CA 1
ATOM 861 C C . ASN A 1 105 ? -0.592 5.892 17.160 1.00 97.44 105 ASN A C 1
ATOM 863 O O . ASN A 1 105 ? -1.003 6.030 18.307 1.00 97.44 105 ASN A O 1
ATOM 867 N N . GLU A 1 106 ? -0.241 6.924 16.394 1.00 97.19 106 GLU A N 1
ATOM 868 C CA . GLU A 1 106 ? -0.294 8.321 16.836 1.00 97.19 106 GLU A CA 1
ATOM 869 C C . GLU A 1 106 ? -1.724 8.809 17.107 1.00 97.19 106 GLU A C 1
ATOM 871 O O . GLU A 1 106 ? -1.936 9.571 18.047 1.00 97.19 106 GLU A O 1
ATOM 876 N N . ASN A 1 107 ? -2.705 8.367 16.312 1.00 95.31 107 ASN A N 1
ATOM 877 C CA . ASN A 1 107 ? -4.084 8.870 16.385 1.00 95.31 107 ASN A CA 1
ATOM 878 C C . ASN A 1 107 ? -5.017 7.990 17.227 1.00 95.31 107 ASN A C 1
ATOM 880 O O . ASN A 1 107 ? -5.969 8.498 17.816 1.00 95.31 107 ASN A O 1
ATOM 884 N N . TYR A 1 108 ? -4.752 6.682 17.296 1.00 95.94 108 TYR A N 1
ATOM 885 C CA . TYR A 1 108 ? -5.656 5.703 17.910 1.00 95.94 108 TYR A CA 1
ATOM 886 C C . TYR A 1 108 ? -4.967 4.748 18.890 1.00 95.94 108 TYR A C 1
ATOM 888 O O . TYR A 1 108 ? -5.630 3.879 19.450 1.00 95.94 108 TYR A O 1
ATOM 896 N N . GLY A 1 109 ? -3.648 4.862 19.090 1.00 96.69 109 GLY A N 1
ATOM 897 C CA . GLY A 1 109 ? -2.889 3.947 19.951 1.00 96.69 109 GLY A CA 1
ATOM 898 C C . GLY A 1 109 ? -2.749 2.527 19.388 1.00 96.69 109 GLY A C 1
ATOM 899 O O . GLY A 1 109 ? -2.355 1.617 20.115 1.00 96.69 109 GLY A O 1
ATOM 900 N N . VAL A 1 110 ? -3.067 2.315 18.104 1.00 97.56 110 VAL A N 1
ATOM 901 C CA . VAL A 1 110 ? -3.040 0.993 17.461 1.00 97.56 110 VAL A CA 1
ATOM 902 C C . VAL A 1 110 ? -1.922 0.912 16.432 1.00 97.56 110 VAL A C 1
ATOM 904 O O . VAL A 1 110 ? -1.945 1.615 15.425 1.00 97.56 110 VAL A O 1
ATOM 907 N N . SER A 1 111 ? -0.994 -0.019 16.634 1.00 97.81 111 SER A N 1
ATOM 908 C CA . SER A 1 111 ? 0.009 -0.410 15.635 1.00 97.81 111 SER A CA 1
ATOM 909 C C . SER A 1 111 ? -0.367 -1.728 14.950 1.00 97.81 111 SER A C 1
ATOM 911 O O . SER A 1 111 ? -1.018 -2.592 15.544 1.00 97.81 111 SER A O 1
ATOM 913 N N . PHE A 1 112 ? 0.084 -1.922 13.710 1.00 97.81 112 PHE A N 1
ATOM 914 C CA . PHE A 1 112 ? -0.140 -3.154 12.956 1.00 97.81 112 PHE A CA 1
ATOM 915 C C . PHE A 1 112 ? 0.995 -3.480 11.985 1.00 97.81 112 PHE A C 1
ATOM 917 O O . PHE A 1 112 ? 1.881 -2.685 11.700 1.00 97.81 112 PHE A O 1
ATOM 924 N N . SER A 1 113 ? 0.967 -4.708 11.477 1.00 97.19 113 SER A N 1
ATOM 925 C CA . SER A 1 113 ? 1.917 -5.241 10.505 1.00 97.19 113 SER A CA 1
ATOM 926 C C . SER A 1 113 ? 1.172 -5.994 9.408 1.00 97.19 113 SER A C 1
ATOM 928 O O . SER A 1 113 ? 0.029 -6.409 9.601 1.00 97.19 113 SER A O 1
ATOM 930 N N . SER A 1 114 ? 1.846 -6.286 8.296 1.00 95.94 114 SER A N 1
ATOM 931 C CA . SER A 1 114 ? 1.315 -7.156 7.236 1.00 95.94 114 SER A CA 1
ATOM 932 C C . SER A 1 114 ? 0.792 -8.482 7.796 1.00 95.94 114 SER A C 1
ATOM 934 O O . SER A 1 114 ? -0.279 -8.948 7.427 1.00 95.94 114 SER A O 1
ATOM 936 N N . LYS A 1 115 ? 1.513 -9.061 8.766 1.00 96.00 115 LYS A N 1
ATOM 937 C CA . LYS A 1 115 ? 1.132 -10.315 9.424 1.00 96.00 115 LYS A CA 1
ATOM 938 C C . LYS A 1 115 ? -0.133 -10.178 10.271 1.00 96.00 115 LYS A C 1
ATOM 940 O O . LYS A 1 115 ? -0.912 -11.124 10.333 1.00 96.00 115 LYS A O 1
ATOM 945 N N . SER A 1 116 ? -0.319 -9.058 10.967 1.00 97.06 116 SER A N 1
ATOM 946 C CA . SER A 1 116 ? -1.510 -8.857 11.798 1.00 97.06 116 SER A CA 1
ATOM 947 C C . SER A 1 116 ? -2.742 -8.545 10.948 1.00 97.06 116 SER A C 1
ATOM 949 O O . SER A 1 116 ? -3.810 -9.062 11.254 1.00 97.06 116 SER A O 1
ATOM 951 N N . LEU A 1 117 ? -2.580 -7.814 9.839 1.00 96.94 117 LEU A N 1
ATOM 952 C CA . LEU A 1 117 ? -3.640 -7.606 8.847 1.00 96.94 117 LEU A CA 1
ATOM 953 C C . LEU A 1 117 ? -4.040 -8.922 8.166 1.00 96.94 117 LEU A C 1
ATOM 955 O O . LEU A 1 117 ? -5.218 -9.264 8.138 1.00 96.94 117 LEU A O 1
ATOM 959 N N . ALA A 1 118 ? -3.065 -9.715 7.709 1.00 94.56 118 ALA A N 1
ATOM 960 C CA . ALA A 1 118 ? -3.320 -11.005 7.066 1.00 94.56 118 ALA A CA 1
ATOM 961 C C . ALA A 1 118 ? -4.107 -11.982 7.961 1.00 94.56 118 ALA A C 1
ATOM 963 O O . ALA A 1 118 ? -4.883 -12.789 7.463 1.00 94.56 118 ALA A O 1
ATOM 964 N N . ARG A 1 119 ? -3.939 -11.905 9.289 1.00 95.06 119 ARG A N 1
ATOM 965 C CA . ARG A 1 119 ? -4.635 -12.776 10.254 1.00 95.06 119 ARG A CA 1
ATOM 966 C C . ARG A 1 119 ? -6.134 -12.526 10.370 1.00 95.06 119 ARG A C 1
ATOM 968 O O . ARG A 1 119 ? -6.835 -13.426 10.817 1.00 95.06 119 ARG A O 1
ATOM 975 N N . ILE A 1 120 ? -6.596 -11.326 10.034 1.00 95.25 120 ILE A N 1
ATOM 976 C CA . ILE A 1 120 ? -8.012 -10.956 10.142 1.00 95.25 120 ILE A CA 1
ATOM 977 C C . ILE A 1 120 ? -8.712 -10.927 8.777 1.00 95.25 120 ILE A C 1
ATOM 979 O O . ILE A 1 120 ? -9.901 -10.628 8.708 1.00 95.25 120 ILE A O 1
ATOM 983 N N . MET A 1 121 ? -7.983 -11.220 7.694 1.00 94.06 121 MET A N 1
ATOM 984 C CA . MET A 1 121 ? -8.573 -11.340 6.366 1.00 94.06 121 MET A CA 1
ATOM 985 C C . MET A 1 121 ? -9.559 -12.501 6.316 1.00 94.06 121 MET A C 1
ATOM 987 O O . MET A 1 121 ? -9.314 -13.588 6.839 1.00 94.06 121 MET A O 1
ATOM 991 N N . THR A 1 122 ? -10.663 -12.271 5.622 1.00 92.44 122 THR A N 1
ATOM 992 C CA . THR A 1 122 ? -11.636 -13.303 5.277 1.00 92.44 122 THR A CA 1
ATOM 993 C C . THR A 1 122 ? -11.291 -13.926 3.926 1.00 92.44 122 THR A C 1
ATOM 995 O O . THR A 1 122 ? -10.594 -13.327 3.108 1.00 92.44 122 THR A O 1
ATOM 998 N N . ALA A 1 123 ? -11.795 -15.134 3.662 1.00 89.19 123 ALA A N 1
ATOM 999 C CA . ALA A 1 123 ? -11.547 -15.832 2.398 1.00 89.19 123 ALA A CA 1
ATOM 1000 C C . ALA A 1 123 ? -12.036 -15.043 1.165 1.00 89.19 123 ALA A C 1
ATOM 1002 O O . ALA A 1 123 ? -11.451 -15.155 0.084 1.00 89.19 123 ALA A O 1
ATOM 1003 N N . ASP A 1 124 ? -13.076 -14.223 1.324 1.00 90.69 124 ASP A N 1
ATOM 1004 C CA . ASP A 1 124 ? -13.633 -13.388 0.254 1.00 90.69 124 ASP A CA 1
ATOM 1005 C C . ASP A 1 124 ? -12.759 -12.162 -0.052 1.00 90.69 124 ASP A C 1
ATOM 1007 O O . ASP A 1 124 ? -12.762 -11.664 -1.174 1.00 90.69 124 ASP A O 1
ATOM 1011 N N . GLU A 1 125 ? -11.942 -11.722 0.907 1.00 90.44 125 GLU A N 1
ATOM 1012 C CA . GLU A 1 125 ? -10.987 -10.619 0.743 1.00 90.44 125 GLU A CA 1
ATOM 1013 C C . GLU A 1 125 ? -9.655 -11.058 0.128 1.00 90.44 125 GLU A C 1
ATOM 1015 O O . GLU A 1 125 ? -8.785 -10.217 -0.086 1.00 90.44 125 GLU A O 1
ATOM 1020 N N . ILE A 1 126 ? -9.462 -12.352 -0.143 1.00 89.06 126 ILE A N 1
ATOM 1021 C CA . ILE A 1 126 ? -8.268 -12.877 -0.814 1.00 89.06 126 ILE A CA 1
ATOM 1022 C C . ILE A 1 126 ? -8.535 -12.890 -2.332 1.00 89.06 126 ILE A C 1
ATOM 1024 O O . ILE A 1 126 ? -9.352 -13.696 -2.796 1.00 89.06 126 ILE A O 1
ATOM 1028 N N . PRO A 1 127 ? -7.860 -12.030 -3.124 1.00 88.56 127 PRO A N 1
ATOM 1029 C CA . PRO A 1 127 ? -7.876 -12.073 -4.581 1.00 88.56 127 PRO A CA 1
ATOM 1030 C C . PRO A 1 127 ? -7.634 -13.455 -5.167 1.00 88.56 127 PRO A C 1
ATOM 1032 O O . PRO A 1 127 ? -6.847 -14.238 -4.633 1.00 88.56 127 PRO A O 1
ATOM 1035 N N . GLN A 1 128 ? -8.279 -13.711 -6.307 1.00 89.06 128 GLN A N 1
ATOM 1036 C CA . GLN A 1 128 ? -8.207 -14.998 -6.994 1.00 89.06 128 GLN A CA 1
ATOM 1037 C C . GLN A 1 128 ? -6.763 -15.420 -7.265 1.00 89.06 128 GLN A C 1
ATOM 1039 O O . GLN A 1 128 ? -6.394 -16.535 -6.935 1.00 89.06 128 GLN A O 1
ATOM 1044 N N . GLU A 1 129 ? -5.914 -14.501 -7.716 1.00 88.44 129 GLU A N 1
ATOM 1045 C CA . GLU A 1 129 ? -4.510 -14.813 -7.965 1.00 88.44 129 GLU A CA 1
ATOM 1046 C C . GLU A 1 129 ? -3.768 -15.346 -6.723 1.00 88.44 129 GLU A C 1
ATOM 1048 O O . GLU A 1 129 ? -2.996 -16.297 -6.823 1.00 88.44 129 GLU A O 1
ATOM 1053 N N . MET A 1 130 ? -4.010 -14.789 -5.530 1.00 88.69 130 MET A N 1
ATOM 1054 C CA . MET A 1 130 ? -3.410 -15.335 -4.306 1.00 88.69 130 MET A CA 1
ATOM 1055 C C . MET A 1 130 ? -3.971 -16.718 -3.970 1.00 88.69 130 MET A C 1
ATOM 1057 O O . MET A 1 130 ? -3.223 -17.576 -3.505 1.00 88.69 130 MET A O 1
ATOM 1061 N N . LYS A 1 131 ? -5.267 -16.949 -4.215 1.00 89.88 131 LYS A N 1
ATOM 1062 C CA . LYS A 1 131 ? -5.879 -18.278 -4.063 1.00 89.88 131 LYS A CA 1
ATOM 1063 C C . LYS A 1 131 ? -5.223 -19.284 -5.006 1.00 89.88 131 LYS A C 1
ATOM 1065 O O . LYS A 1 131 ? -4.908 -20.384 -4.566 1.00 89.88 131 LYS A O 1
ATOM 1070 N N . ASP A 1 132 ? -4.949 -18.889 -6.245 1.00 89.25 132 ASP A N 1
ATOM 1071 C CA . ASP A 1 132 ? -4.305 -19.734 -7.254 1.00 89.25 132 ASP A CA 1
ATOM 1072 C C . ASP A 1 132 ? -2.861 -20.081 -6.859 1.00 89.25 132 ASP A C 1
ATOM 1074 O O . ASP A 1 132 ? -2.437 -21.233 -6.993 1.00 89.25 132 ASP A O 1
ATOM 1078 N N . VAL A 1 133 ? -2.118 -19.117 -6.295 1.00 87.62 133 VAL A N 1
ATOM 1079 C CA . VAL A 1 133 ? -0.784 -19.361 -5.716 1.00 87.62 133 VAL A CA 1
ATOM 1080 C C . VAL A 1 133 ? -0.867 -20.366 -4.566 1.00 87.62 133 VAL A C 1
ATOM 1082 O O . VAL A 1 133 ? -0.120 -21.342 -4.559 1.00 87.62 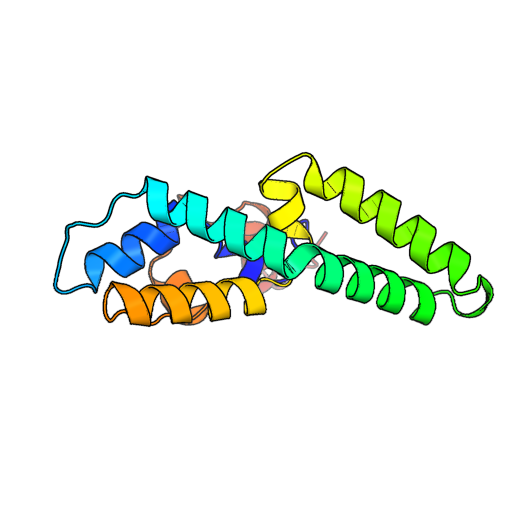133 VAL A O 1
ATOM 1085 N N . ILE A 1 134 ? -1.761 -20.142 -3.594 1.00 88.19 134 ILE A N 1
ATOM 1086 C CA . ILE A 1 134 ? -1.920 -21.023 -2.425 1.00 88.19 134 ILE A CA 1
ATOM 1087 C C . ILE A 1 134 ? -2.285 -22.436 -2.877 1.00 88.19 134 ILE A C 1
ATOM 1089 O O . ILE A 1 134 ? -1.633 -23.391 -2.464 1.00 88.19 134 ILE A O 1
ATOM 1093 N N . TYR A 1 135 ? -3.263 -22.557 -3.776 1.00 89.62 135 TYR A N 1
ATOM 1094 C CA . TYR A 1 135 ? -3.679 -23.836 -4.335 1.00 89.62 135 TYR A CA 1
ATOM 1095 C C . TYR A 1 135 ? -2.504 -24.556 -4.995 1.00 89.62 135 TYR A C 1
ATOM 1097 O O . TYR A 1 135 ? -2.239 -25.705 -4.666 1.00 89.62 135 TYR A O 1
ATOM 1105 N N . SER A 1 136 ? -1.743 -23.861 -5.848 1.00 89.81 136 SER A N 1
ATOM 1106 C CA . SER A 1 136 ? -0.594 -24.447 -6.548 1.00 89.81 136 SER A CA 1
ATOM 1107 C C . SER A 1 136 ? 0.488 -24.955 -5.592 1.00 89.81 136 SER A C 1
ATOM 1109 O O . SER A 1 136 ? 1.089 -26.003 -5.834 1.00 89.81 136 SER A O 1
ATOM 1111 N N . LEU A 1 137 ? 0.720 -24.233 -4.490 1.00 88.81 137 LEU A N 1
ATOM 1112 C CA . LEU A 1 137 ? 1.640 -24.655 -3.433 1.00 88.81 137 LEU A CA 1
ATOM 1113 C C . LEU A 1 137 ? 1.130 -25.908 -2.708 1.00 88.81 137 LEU A C 1
ATOM 1115 O O . LEU A 1 137 ? 1.913 -26.825 -2.462 1.00 88.81 137 LEU A O 1
ATOM 1119 N N . GLU A 1 138 ? -0.165 -25.972 -2.393 1.00 91.94 138 GLU A N 1
ATOM 1120 C CA . GLU A 1 138 ? -0.784 -27.124 -1.725 1.00 91.94 138 GLU A CA 1
ATOM 1121 C C . GLU A 1 138 ? -0.832 -28.371 -2.621 1.00 91.94 138 GLU A C 1
ATOM 1123 O O . GLU A 1 138 ? -0.617 -29.486 -2.141 1.00 91.94 138 GLU A O 1
ATOM 1128 N N . SER A 1 139 ? -1.067 -28.199 -3.924 1.00 91.88 1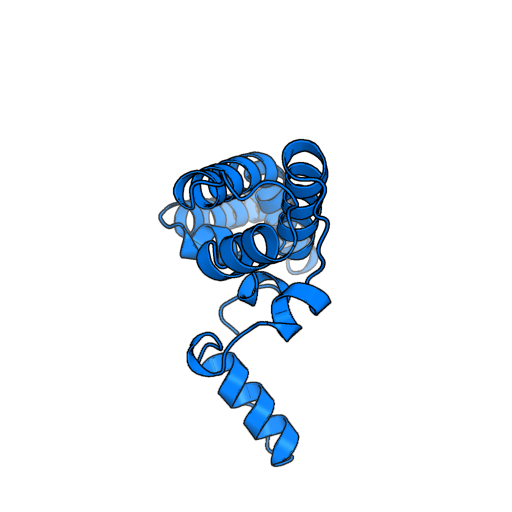39 SER A N 1
ATOM 1129 C CA . SER A 1 139 ? -1.104 -29.288 -4.907 1.00 91.88 139 SER A CA 1
ATOM 1130 C C . SER A 1 139 ? 0.262 -29.647 -5.495 1.00 91.88 139 SER A C 1
ATOM 1132 O O . SER A 1 139 ? 0.340 -30.570 -6.308 1.00 91.88 139 SER A O 1
ATOM 1134 N N . ASN A 1 140 ? 1.336 -28.950 -5.101 1.00 88.06 140 ASN A N 1
ATOM 1135 C CA . ASN A 1 140 ? 2.684 -29.096 -5.661 1.00 88.06 140 ASN A CA 1
ATOM 1136 C C . ASN A 1 140 ? 2.697 -29.019 -7.204 1.00 88.06 140 ASN A C 1
ATOM 1138 O O . ASN A 1 140 ? 3.386 -29.787 -7.882 1.00 88.06 140 ASN A O 1
ATOM 1142 N N . SER A 1 141 ? 1.883 -28.120 -7.761 1.00 86.81 141 SER A N 1
ATOM 1143 C CA . SER A 1 141 ? 1.763 -27.887 -9.202 1.00 86.81 141 SER A CA 1
ATOM 1144 C C . SER A 1 141 ? 2.500 -26.618 -9.624 1.00 86.81 141 SER A C 1
ATOM 1146 O O . SER A 1 141 ? 2.728 -25.710 -8.826 1.00 86.81 141 SER A O 1
ATOM 1148 N N . ALA A 1 142 ? 2.888 -26.551 -10.899 1.00 77.94 142 ALA A N 1
ATOM 1149 C CA . ALA A 1 142 ? 3.501 -25.352 -11.458 1.00 77.94 142 ALA A CA 1
ATOM 1150 C C . ALA A 1 142 ? 2.509 -24.178 -11.456 1.00 77.94 142 ALA A C 1
ATOM 1152 O O . ALA A 1 142 ? 1.326 -24.365 -11.735 1.00 77.94 142 ALA A O 1
ATOM 1153 N N . PHE A 1 143 ? 3.018 -22.978 -11.176 1.00 65.12 143 PHE A N 1
ATOM 1154 C CA . PHE A 1 143 ? 2.280 -21.729 -11.333 1.00 65.12 143 PHE A CA 1
ATOM 1155 C C . PHE A 1 143 ? 2.226 -21.381 -12.829 1.00 65.12 143 PHE A C 1
ATOM 1157 O O . PHE A 1 143 ? 3.283 -21.263 -13.455 1.00 65.12 143 PHE A O 1
ATOM 1164 N N . THR A 1 144 ? 1.028 -21.280 -13.405 1.00 57.75 144 THR A N 1
ATOM 1165 C CA . THR A 1 144 ? 0.803 -20.876 -14.808 1.00 57.75 144 THR A CA 1
ATOM 1166 C C . THR A 1 144 ? 0.198 -19.495 -14.886 1.00 57.75 144 THR A C 1
ATOM 1168 O O . THR A 1 144 ? -0.794 -19.286 -14.154 1.00 57.75 144 THR A O 1
#

pLDDT: mean 93.42, std 5.81, range [57.75, 98.44]

Sequence (144 aa):
WERKEIENYFLSGDLIFRYIYENADNKEIDKSIIKIKIDEILEELKDKTFDAIAQHYFNENKGKGFSNANNYAREILDEAWSSESGRLNICSGKEVISKMSGWSNENYGVSFSSKSLARIMTADEIPQEMKDVIYSLESNSAFT

Radius of gyration: 17.37 Å; chains: 1; bounding box: 38×40×46 Å

Foldseek 3Di:
DQAPDPLLLLLDLVLLLVQLCVPFPDNPDDSVVSVVLLVVQLVVCLVVLLVVQLVVVCVVCVPVDSVVSNVVSCVLSVVLVVDPSSSSRRGDSQSSLVSSQVVSCVPGVGGDDSVRSVVPDDPVSDDPLVVQVVVCVVVVHDDD